Protein AF-A0A951RG67-F1 (afdb_monomer_lite)

Secondary structure (DSSP, 8-state):
-HHHHHHHHHHHHHHHHHHHHHTT---STTTTTT--HHHHHHHHHHHHHHHHHHHHHHHHHHHHHHHHHHHHHHH--S-HHHHHHIIIIIIIIIIIIIIITS-HHHHHHHHHHHHHHHHHHHHHHHHHHHHHHHHHHHHHHTTT-

pLDDT: mean 76.23, std 11.28, range [46.34, 87.19]

Radius of gyration: 22.21 Å; chains: 1; bounding box: 44×64×54 Å

Structure (mmCIF, N/CA/C/O backbone):
data_AF-A0A951RG67-F1
#
_entry.id   AF-A0A951RG67-F1
#
loop_
_atom_site.group_PDB
_atom_site.id
_atom_site.type_symbol
_atom_site.label_atom_id
_atom_site.label_alt_id
_atom_site.label_comp_id
_atom_site.label_asym_id
_atom_site.label_entity_id
_atom_site.label_seq_id
_atom_site.pdbx_PDB_ins_code
_atom_site.Cartn_x
_atom_site.Cartn_y
_atom_site.Cartn_z
_atom_site.occupancy
_atom_site.B_iso_or_equiv
_atom_site.auth_seq_id
_atom_site.auth_comp_id
_atom_site.auth_asym_id
_atom_site.auth_atom_id
_atom_site.pdbx_PDB_model_num
ATOM 1 N N . MET A 1 1 ? -7.544 20.342 6.193 1.00 46.34 1 MET A N 1
ATOM 2 C CA . MET A 1 1 ? -6.653 19.210 5.868 1.00 46.34 1 MET A CA 1
ATOM 3 C C . MET A 1 1 ? -7.084 17.886 6.503 1.00 46.34 1 MET A C 1
ATOM 5 O O . MET A 1 1 ? -7.408 16.991 5.743 1.00 46.34 1 MET A O 1
ATOM 9 N N . ILE A 1 2 ? -7.224 17.767 7.835 1.00 51.56 2 ILE A N 1
ATOM 10 C CA . ILE A 1 2 ? -7.587 16.498 8.533 1.00 51.56 2 ILE A CA 1
ATOM 11 C C . ILE A 1 2 ? -8.836 15.779 7.972 1.00 51.56 2 ILE A C 1
ATOM 13 O O . ILE A 1 2 ? -8.887 14.556 7.953 1.00 51.56 2 ILE A O 1
ATOM 17 N N . LYS A 1 3 ? -9.838 16.519 7.473 1.00 56.06 3 LYS A N 1
ATOM 18 C CA . LYS A 1 3 ? -11.100 15.932 6.988 1.00 56.06 3 LYS A CA 1
ATOM 19 C C . LYS A 1 3 ? -10.922 15.027 5.756 1.00 56.06 3 LYS A C 1
ATOM 21 O O . LYS A 1 3 ? -11.666 14.067 5.625 1.00 56.06 3 LYS A O 1
ATOM 26 N N . ASN A 1 4 ? -9.937 15.310 4.901 1.00 65.88 4 ASN A N 1
ATOM 27 C CA . ASN A 1 4 ? -9.726 14.559 3.658 1.00 65.88 4 ASN A CA 1
ATOM 28 C C . ASN A 1 4 ? -8.905 13.284 3.901 1.00 65.88 4 ASN A C 1
ATOM 30 O O . ASN A 1 4 ? -9.077 12.303 3.188 1.00 65.88 4 ASN A O 1
ATOM 34 N N . TRP A 1 5 ? -8.059 13.284 4.936 1.00 70.31 5 TRP A N 1
ATOM 35 C CA . TRP A 1 5 ? -7.192 12.153 5.267 1.00 70.31 5 TRP A CA 1
ATOM 36 C C . TRP A 1 5 ? -7.980 10.956 5.802 1.00 70.31 5 TRP A C 1
ATOM 38 O O . TRP A 1 5 ? -7.753 9.827 5.386 1.00 70.31 5 TRP A O 1
ATOM 48 N N . ASN A 1 6 ? -8.979 11.207 6.653 1.00 70.50 6 ASN A N 1
ATOM 49 C CA . ASN A 1 6 ? -9.855 10.143 7.147 1.00 70.50 6 ASN A CA 1
ATOM 50 C C . ASN A 1 6 ? -10.662 9.502 6.014 1.00 70.50 6 ASN A C 1
ATOM 52 O O . ASN A 1 6 ? -10.756 8.283 5.947 1.00 70.50 6 ASN A O 1
ATOM 56 N N . SER A 1 7 ? -11.222 10.319 5.113 1.00 73.06 7 SER A N 1
ATOM 57 C CA . SER A 1 7 ? -11.943 9.819 3.940 1.00 73.06 7 SER A CA 1
ATOM 58 C C . SER A 1 7 ? -11.035 8.981 3.041 1.00 73.06 7 SER A C 1
ATOM 60 O O . SER A 1 7 ? -11.449 7.919 2.594 1.00 73.06 7 SER A O 1
ATOM 62 N N . PHE A 1 8 ? -9.792 9.418 2.825 1.00 78.62 8 PHE A N 1
ATOM 63 C CA . PHE A 1 8 ? -8.803 8.669 2.053 1.00 78.62 8 PHE A CA 1
ATOM 64 C C . PHE A 1 8 ? -8.482 7.308 2.689 1.00 78.62 8 PHE A C 1
ATOM 66 O O . PHE A 1 8 ? -8.553 6.287 2.009 1.00 78.62 8 PHE A O 1
ATOM 73 N N . LEU A 1 9 ? -8.224 7.273 4.001 1.00 78.38 9 LEU A N 1
ATOM 74 C CA . LEU A 1 9 ? -7.962 6.027 4.726 1.00 78.38 9 LEU A CA 1
ATOM 75 C C . LEU A 1 9 ? -9.161 5.071 4.678 1.00 78.38 9 LEU A C 1
ATOM 77 O O . LEU A 1 9 ? -8.977 3.888 4.408 1.00 78.38 9 LEU A O 1
ATOM 81 N N . MET A 1 10 ? -10.387 5.574 4.848 1.00 78.62 10 MET A N 1
ATOM 82 C CA . MET A 1 10 ? -11.599 4.750 4.751 1.00 78.62 10 MET A CA 1
ATOM 83 C C . MET A 1 10 ? -11.778 4.149 3.355 1.00 78.62 10 MET A C 1
ATOM 85 O O . MET A 1 10 ? -12.011 2.950 3.239 1.00 78.6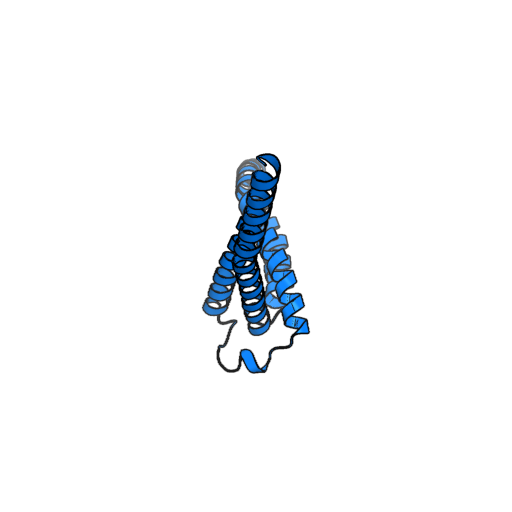2 10 MET A O 1
ATOM 89 N N . VAL A 1 11 ? -11.629 4.956 2.300 1.00 82.12 11 VAL A N 1
ATOM 90 C CA . VAL A 1 11 ? -11.730 4.474 0.913 1.00 82.12 11 VAL A CA 1
ATOM 91 C C . VAL A 1 11 ? -10.644 3.438 0.625 1.00 82.12 11 VAL A C 1
ATOM 93 O O . VAL A 1 11 ? -10.939 2.382 0.072 1.00 82.12 11 VAL A O 1
ATOM 96 N N . SER A 1 12 ? -9.408 3.685 1.063 1.00 80.19 12 SER A N 1
ATOM 97 C CA . SER A 1 12 ? -8.319 2.726 0.882 1.00 80.19 12 SER A CA 1
ATOM 98 C C . SER A 1 12 ? -8.538 1.408 1.626 1.00 80.19 12 SER A C 1
ATOM 100 O O . SER A 1 12 ? -8.300 0.352 1.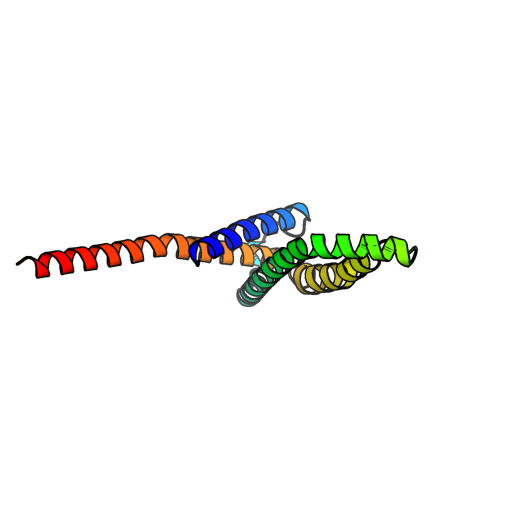052 1.00 80.19 12 SER A O 1
ATOM 102 N N . GLY A 1 13 ? -9.064 1.442 2.855 1.00 81.56 13 GLY A N 1
ATOM 103 C CA . GLY A 1 13 ? -9.380 0.237 3.623 1.00 81.56 13 GLY A CA 1
ATOM 104 C C . GLY A 1 13 ? -10.463 -0.610 2.956 1.00 81.56 13 GLY A C 1
ATOM 105 O O . GLY A 1 13 ? -10.352 -1.834 2.926 1.00 81.56 13 GLY A O 1
ATOM 106 N N . ILE A 1 14 ? -11.471 0.029 2.350 1.00 83.69 14 ILE A N 1
ATOM 107 C CA . ILE A 1 14 ? -12.498 -0.664 1.558 1.00 83.69 14 ILE A CA 1
ATOM 108 C C . ILE A 1 14 ? -11.863 -1.338 0.338 1.00 83.69 14 ILE A C 1
ATOM 110 O O . ILE A 1 14 ? -12.095 -2.522 0.111 1.00 83.69 14 ILE A O 1
ATOM 114 N N . ILE A 1 15 ? -11.030 -0.619 -0.419 1.00 85.12 15 ILE A N 1
ATOM 115 C CA . ILE A 1 15 ? -10.352 -1.168 -1.603 1.00 85.12 15 ILE A CA 1
ATOM 116 C C . ILE A 1 15 ? -9.479 -2.370 -1.218 1.00 85.12 15 ILE A C 1
ATOM 118 O O . ILE A 1 15 ? -9.569 -3.418 -1.849 1.00 85.12 15 ILE A O 1
ATOM 122 N N . ILE A 1 16 ? -8.686 -2.253 -0.151 1.00 84.56 16 ILE A N 1
ATOM 123 C CA . ILE A 1 16 ? -7.827 -3.340 0.337 1.00 84.56 16 ILE A CA 1
ATOM 124 C C . ILE A 1 16 ? -8.665 -4.536 0.805 1.00 84.56 16 ILE A C 1
ATOM 126 O O . ILE A 1 16 ? -8.315 -5.673 0.505 1.00 84.56 16 ILE A O 1
ATOM 130 N N . SER A 1 17 ? -9.804 -4.301 1.463 1.00 82.25 17 SER A N 1
ATOM 131 C CA . SER A 1 17 ? -10.729 -5.369 1.872 1.00 82.25 17 SER A CA 1
ATOM 132 C C . SER A 1 17 ? -11.340 -6.099 0.671 1.00 82.25 17 SER A C 1
ATOM 134 O O . SER A 1 17 ? -11.466 -7.322 0.691 1.00 82.25 17 SER A O 1
ATOM 136 N N . ILE A 1 18 ? -11.663 -5.375 -0.406 1.00 85.12 18 ILE A N 1
ATOM 137 C CA . ILE A 1 18 ? -12.134 -5.972 -1.663 1.00 85.12 18 ILE A CA 1
ATOM 138 C C . ILE A 1 18 ? -11.020 -6.813 -2.302 1.00 85.12 18 ILE A C 1
ATOM 140 O O . ILE A 1 18 ? -11.278 -7.932 -2.738 1.00 85.12 18 ILE A O 1
ATOM 144 N N . ILE A 1 19 ? -9.778 -6.318 -2.317 1.00 84.69 19 ILE A N 1
ATOM 145 C CA . ILE A 1 19 ? -8.618 -7.052 -2.853 1.00 84.69 19 ILE A CA 1
ATOM 146 C C . ILE A 1 19 ? -8.336 -8.315 -2.025 1.00 84.69 19 ILE A C 1
ATOM 148 O O . ILE A 1 19 ? -8.073 -9.376 -2.589 1.00 84.69 19 ILE A O 1
ATOM 152 N N . LEU A 1 20 ? -8.429 -8.241 -0.696 1.00 86.19 20 LEU A N 1
ATOM 153 C CA . LEU A 1 20 ? -8.310 -9.388 0.214 1.00 86.19 20 LEU A CA 1
ATOM 154 C C . LEU A 1 20 ? -9.332 -10.483 -0.088 1.00 86.19 20 LEU A C 1
ATOM 156 O O . LEU A 1 20 ? -8.982 -11.662 -0.104 1.00 86.19 20 LEU A O 1
ATOM 160 N N . PHE A 1 21 ? -10.576 -10.086 -0.345 1.00 81.88 21 PHE A N 1
ATOM 161 C CA . PHE A 1 21 ? -11.637 -11.014 -0.705 1.00 81.88 21 PHE A CA 1
ATOM 162 C C . PHE A 1 21 ? -11.415 -11.609 -2.104 1.00 81.88 21 PHE A C 1
ATOM 164 O O . PHE A 1 21 ? -11.426 -12.826 -2.265 1.00 81.88 21 PHE A O 1
ATOM 171 N N . ALA A 1 22 ? -11.125 -10.772 -3.106 1.00 85.12 22 ALA A N 1
ATOM 172 C CA . ALA A 1 22 ? -10.907 -11.209 -4.488 1.00 85.12 22 ALA A CA 1
ATOM 173 C C . ALA A 1 22 ? -9.670 -12.109 -4.659 1.00 85.12 22 ALA A C 1
ATOM 175 O O . ALA A 1 22 ? -9.658 -12.991 -5.511 1.00 85.12 22 ALA A O 1
ATOM 176 N N . SER A 1 23 ? -8.634 -11.906 -3.843 1.00 83.62 23 SER A N 1
ATOM 177 C CA . SER A 1 23 ? -7.420 -12.736 -3.833 1.00 83.62 23 SER A CA 1
ATOM 178 C C . SER A 1 23 ? -7.579 -14.063 -3.083 1.00 83.62 23 SER A C 1
ATOM 180 O O . SER A 1 23 ? -6.641 -14.857 -3.064 1.00 83.62 23 SER A O 1
ATOM 182 N N . GLY A 1 24 ? -8.725 -14.303 -2.432 1.00 80.19 24 GLY A N 1
ATOM 183 C CA . GLY A 1 24 ? -8.971 -15.500 -1.622 1.00 80.19 24 GLY A CA 1
ATOM 184 C C . GLY A 1 24 ? -8.156 -15.563 -0.326 1.00 80.19 24 GLY A C 1
ATOM 185 O O . GLY A 1 24 ? -8.174 -16.578 0.367 1.00 80.19 24 GLY A O 1
ATOM 186 N N . LYS A 1 25 ? -7.437 -14.488 0.022 1.00 82.19 25 LYS A N 1
ATOM 187 C CA . LYS A 1 25 ? -6.600 -14.429 1.225 1.00 82.19 25 LYS A CA 1
ATOM 188 C C . LYS A 1 25 ? -7.423 -14.302 2.508 1.00 82.19 25 LYS A C 1
ATOM 190 O O . LYS A 1 25 ? -6.946 -14.663 3.582 1.00 82.19 25 LYS A O 1
ATOM 195 N N . LEU A 1 26 ? -8.642 -13.782 2.396 1.00 80.94 26 LEU A N 1
ATOM 196 C CA . LEU A 1 26 ? -9.607 -13.716 3.483 1.00 80.94 26 LEU A CA 1
ATOM 197 C C . LEU A 1 26 ? -10.612 -14.866 3.359 1.00 80.94 26 LEU A C 1
ATOM 199 O O . LEU A 1 26 ? -11.395 -14.905 2.412 1.00 80.94 26 LEU A O 1
ATOM 203 N N . GLN A 1 27 ? -10.621 -15.762 4.342 1.00 77.38 27 GLN A N 1
ATOM 204 C CA . GLN A 1 27 ? -11.685 -16.746 4.528 1.00 77.38 27 GLN A CA 1
ATOM 205 C C . GLN A 1 27 ? -12.587 -16.242 5.653 1.00 77.38 27 GLN A C 1
ATOM 207 O O . GLN A 1 27 ? -12.113 -15.978 6.752 1.00 77.38 27 GLN A O 1
ATOM 212 N N . LEU A 1 28 ? -13.873 -16.031 5.358 1.00 68.75 28 LEU A N 1
ATOM 213 C CA . LEU A 1 28 ? -14.822 -15.433 6.308 1.00 68.75 28 LEU A CA 1
ATOM 214 C C . LEU A 1 28 ? -15.171 -16.378 7.469 1.00 68.75 28 LEU A C 1
ATOM 216 O O . LEU A 1 28 ? -15.535 -15.908 8.547 1.00 68.75 28 LEU A O 1
ATOM 220 N N . GLU A 1 29 ? -15.036 -17.691 7.273 1.00 69.50 29 GLU A N 1
ATOM 221 C CA . GLU A 1 29 ? -15.193 -18.682 8.339 1.00 69.50 29 GLU A CA 1
ATOM 222 C C . GLU A 1 29 ? -14.074 -18.541 9.377 1.00 69.50 29 GLU A C 1
ATOM 224 O O . GLU A 1 29 ? -12.892 -18.651 9.060 1.00 69.50 29 GLU A O 1
ATOM 229 N N . GLY A 1 30 ? -14.444 -18.261 10.630 1.00 65.31 30 GLY A N 1
ATOM 230 C CA . GLY A 1 30 ? -13.494 -18.135 11.741 1.00 65.31 30 GLY A CA 1
ATOM 231 C C . GLY A 1 30 ? -12.594 -16.893 11.694 1.00 65.31 30 GLY A C 1
ATOM 232 O O . GLY A 1 30 ? -11.675 -16.778 12.504 1.00 65.31 30 GLY A O 1
ATOM 233 N N . ALA A 1 31 ? -12.852 -15.933 10.793 1.00 65.12 31 ALA A N 1
ATOM 234 C CA . ALA A 1 31 ? -12.020 -14.734 10.629 1.00 65.12 31 ALA A CA 1
ATOM 235 C C . ALA A 1 31 ? -11.877 -13.901 11.915 1.00 65.12 31 ALA A C 1
ATOM 237 O O . ALA A 1 31 ? -10.868 -13.222 12.107 1.00 65.12 31 ALA A O 1
ATOM 238 N N . LEU A 1 32 ? -12.891 -13.955 12.785 1.00 66.69 32 LEU A N 1
ATOM 239 C CA . LEU A 1 32 ? -12.935 -13.224 14.050 1.00 66.69 32 LEU A CA 1
ATOM 240 C C . LEU A 1 32 ? -12.332 -13.997 15.233 1.00 66.69 32 LEU A C 1
ATOM 242 O O . LEU A 1 32 ? -11.931 -13.371 16.212 1.00 66.69 32 LEU A O 1
ATOM 246 N N . ASP A 1 33 ? -12.214 -15.322 15.130 1.00 65.62 33 ASP A N 1
ATOM 247 C CA . ASP A 1 33 ? -11.774 -16.183 16.237 1.00 65.62 33 ASP A CA 1
ATOM 248 C C . ASP A 1 33 ? -10.245 -16.235 16.377 1.00 65.62 33 ASP A C 1
ATOM 250 O O . ASP A 1 33 ? -9.723 -16.564 17.438 1.00 65.62 33 ASP A O 1
ATOM 254 N N . GLN A 1 34 ? -9.510 -15.869 15.323 1.00 64.44 34 GLN A N 1
ATOM 255 C CA . GLN A 1 34 ? -8.039 -15.860 15.294 1.00 64.44 34 GLN A CA 1
ATOM 256 C C . GLN A 1 34 ? -7.440 -14.445 15.370 1.00 64.44 34 GLN A C 1
ATOM 258 O O . GLN A 1 34 ? -6.332 -14.198 14.887 1.00 64.44 34 GLN A O 1
ATOM 263 N N . ILE A 1 35 ? -8.174 -13.481 15.931 1.00 67.19 35 ILE A N 1
ATOM 264 C CA . ILE A 1 35 ? -7.722 -12.088 15.979 1.00 67.19 35 ILE A CA 1
ATOM 265 C C . ILE A 1 35 ? -6.798 -11.861 17.178 1.00 67.19 35 ILE A C 1
ATOM 267 O O . ILE A 1 35 ? -7.247 -11.678 18.309 1.00 67.19 35 ILE A O 1
ATOM 271 N N . ASN A 1 36 ? -5.499 -11.752 16.899 1.00 76.44 36 ASN A N 1
ATOM 272 C CA . ASN A 1 36 ? -4.544 -11.126 17.808 1.00 76.44 36 ASN A CA 1
ATOM 273 C C . ASN A 1 36 ? -4.590 -9.601 17.652 1.00 76.44 36 ASN A C 1
ATOM 275 O O . ASN A 1 36 ? -4.348 -9.049 16.573 1.00 76.44 36 ASN A O 1
ATOM 279 N N . LEU A 1 37 ? -4.888 -8.908 18.752 1.00 71.88 37 LEU A N 1
ATOM 280 C CA . LEU A 1 37 ? -4.975 -7.445 18.803 1.00 71.88 37 LEU A CA 1
ATOM 281 C C . LEU A 1 37 ? -3.635 -6.766 18.482 1.00 71.88 37 LEU A C 1
ATOM 283 O O . LEU A 1 37 ? -3.620 -5.763 17.773 1.00 71.88 37 LEU A O 1
ATOM 287 N N . GLU A 1 38 ? -2.522 -7.326 18.960 1.00 78.62 38 GLU A N 1
ATOM 288 C CA . GLU A 1 38 ? -1.174 -6.791 18.729 1.00 78.62 38 GLU A CA 1
ATOM 289 C C . GLU A 1 38 ? -0.797 -6.826 17.240 1.00 78.62 38 GLU A C 1
ATOM 291 O O . GLU A 1 38 ? -0.507 -5.782 16.647 1.00 78.62 38 GLU A O 1
ATOM 296 N N . ASP A 1 39 ? -0.932 -7.993 16.604 1.00 77.25 39 ASP A N 1
ATOM 297 C CA . ASP A 1 39 ? -0.674 -8.174 15.171 1.00 77.25 39 ASP A CA 1
ATOM 298 C C . ASP A 1 39 ? -1.578 -7.282 14.311 1.00 77.25 39 ASP A C 1
ATOM 300 O O . ASP A 1 39 ? -1.140 -6.705 13.315 1.00 77.25 39 ASP A O 1
ATOM 304 N N . SER A 1 40 ? -2.836 -7.105 14.721 1.00 78.00 40 SER A N 1
ATOM 305 C CA . SER A 1 40 ? -3.809 -6.269 14.008 1.00 78.00 40 SER A CA 1
ATOM 306 C C . SER A 1 40 ? -3.453 -4.778 14.050 1.00 78.00 40 SER A C 1
ATOM 308 O O . SER A 1 40 ? -3.671 -4.062 13.071 1.00 78.00 40 SER A O 1
ATOM 310 N N . ILE A 1 41 ? -2.878 -4.289 15.155 1.00 78.94 41 ILE A N 1
ATOM 311 C CA . ILE A 1 41 ? -2.424 -2.894 15.274 1.00 78.94 41 ILE A CA 1
ATOM 312 C C . ILE A 1 41 ? -1.193 -2.657 14.395 1.00 78.94 41 ILE A C 1
ATOM 314 O O . ILE A 1 41 ? -1.130 -1.654 13.677 1.00 78.94 41 ILE A O 1
ATOM 318 N N . ILE A 1 42 ? -0.237 -3.589 14.406 1.00 83.56 42 ILE A N 1
ATOM 319 C CA . ILE A 1 42 ? 0.952 -3.520 13.547 1.00 83.56 42 ILE A CA 1
ATOM 320 C C . ILE A 1 42 ? 0.530 -3.559 12.073 1.00 83.56 42 ILE A C 1
ATOM 322 O O . ILE A 1 42 ? 0.965 -2.716 11.281 1.00 83.56 42 ILE A O 1
ATOM 326 N N . ALA A 1 43 ? -0.385 -4.465 11.719 1.00 81.44 43 ALA A N 1
ATOM 327 C CA . ALA A 1 43 ? -0.948 -4.559 10.380 1.00 81.44 43 ALA A CA 1
ATOM 328 C C . ALA A 1 43 ? -1.666 -3.265 9.968 1.00 81.44 43 ALA A C 1
ATOM 330 O O . ALA A 1 43 ? -1.507 -2.820 8.830 1.00 81.44 43 ALA A O 1
ATOM 331 N N . ALA A 1 44 ? -2.390 -2.601 10.875 1.00 80.19 44 ALA A N 1
ATOM 332 C CA . ALA A 1 44 ? -3.030 -1.311 10.601 1.00 80.19 44 ALA A CA 1
ATOM 333 C C . ALA A 1 44 ? -2.009 -0.215 10.288 1.00 80.19 44 ALA A C 1
ATOM 335 O O . ALA A 1 44 ? -2.187 0.542 9.330 1.00 80.19 44 ALA A O 1
ATOM 336 N N . LEU A 1 45 ? -0.909 -0.159 11.038 1.00 83.38 45 LEU A N 1
ATOM 337 C CA . LEU A 1 45 ? 0.144 0.829 10.820 1.00 83.38 45 LEU A CA 1
ATOM 338 C C . LEU A 1 45 ? 0.866 0.600 9.485 1.00 83.38 45 LEU A C 1
ATOM 340 O O . LEU A 1 45 ? 1.061 1.543 8.714 1.00 83.38 45 LEU A O 1
ATOM 344 N N . LYS A 1 46 ? 1.193 -0.661 9.170 1.00 84.19 46 LYS A N 1
ATOM 345 C CA . LYS A 1 46 ? 1.764 -1.027 7.868 1.00 84.19 46 LYS A CA 1
ATOM 346 C C . LYS A 1 46 ? 0.801 -0.758 6.717 1.00 84.19 46 LYS A C 1
ATOM 348 O O . LYS A 1 46 ? 1.241 -0.306 5.666 1.00 84.19 46 LYS A O 1
ATOM 353 N N . THR A 1 47 ? -0.498 -0.969 6.927 1.00 83.25 47 THR A N 1
ATOM 354 C CA . THR A 1 47 ? -1.533 -0.673 5.929 1.00 83.25 47 THR A CA 1
ATOM 355 C C . THR A 1 47 ? -1.525 0.810 5.580 1.00 83.25 47 THR A C 1
ATOM 357 O O . THR A 1 47 ? -1.445 1.134 4.405 1.00 83.25 47 THR A O 1
ATOM 360 N N . ILE A 1 48 ? -1.482 1.717 6.567 1.00 83.56 48 ILE A N 1
ATOM 361 C CA . ILE A 1 48 ? -1.362 3.167 6.309 1.00 83.56 48 ILE A CA 1
ATOM 362 C C . ILE A 1 48 ? -0.108 3.483 5.479 1.00 83.56 48 ILE A C 1
ATOM 364 O O . ILE A 1 48 ? -0.184 4.230 4.502 1.00 83.56 48 ILE A O 1
ATOM 368 N N . LEU A 1 49 ? 1.042 2.924 5.870 1.00 85.44 49 LEU A N 1
ATOM 369 C CA . LEU A 1 49 ? 2.321 3.114 5.178 1.00 85.44 49 LEU A CA 1
ATOM 370 C C . LEU A 1 49 ? 2.250 2.661 3.719 1.00 85.44 49 LEU A C 1
ATOM 372 O O . LEU A 1 49 ? 2.672 3.394 2.826 1.00 85.44 49 LEU A O 1
ATOM 376 N N . VAL A 1 50 ? 1.661 1.493 3.477 1.00 86.56 50 VAL A N 1
ATOM 377 C CA . VAL A 1 50 ? 1.448 0.940 2.140 1.00 86.56 50 VAL A CA 1
ATOM 378 C C . VAL A 1 50 ? 0.496 1.795 1.324 1.00 86.56 50 VAL A C 1
ATOM 380 O O . VAL A 1 50 ? 0.788 2.065 0.164 1.00 86.56 50 VAL A O 1
ATOM 383 N N . THR A 1 51 ? -0.587 2.305 1.907 1.00 84.44 51 THR A N 1
ATOM 384 C CA . THR A 1 51 ? -1.500 3.195 1.184 1.00 84.44 51 THR A CA 1
ATOM 385 C C . THR A 1 51 ? -0.808 4.484 0.738 1.00 84.44 51 THR A C 1
ATOM 387 O O . THR A 1 51 ? -0.991 4.932 -0.395 1.00 84.44 51 THR A O 1
ATOM 390 N N . ILE A 1 52 ? 0.006 5.084 1.614 1.00 85.94 52 ILE A N 1
ATOM 391 C CA . ILE A 1 52 ? 0.770 6.294 1.286 1.00 85.94 52 ILE A CA 1
ATOM 392 C C . ILE A 1 52 ? 1.802 5.975 0.204 1.00 85.94 52 ILE A C 1
ATOM 394 O O . ILE A 1 52 ? 1.838 6.664 -0.815 1.00 85.94 52 ILE A O 1
ATOM 398 N N . ALA A 1 53 ? 2.590 4.913 0.384 1.00 85.44 53 ALA A N 1
ATOM 399 C CA . ALA A 1 53 ? 3.581 4.483 -0.595 1.00 85.44 53 ALA A CA 1
ATOM 400 C C . ALA A 1 53 ? 2.935 4.236 -1.964 1.00 85.44 53 ALA A C 1
ATOM 402 O O . ALA A 1 53 ? 3.396 4.791 -2.952 1.00 85.44 53 ALA A O 1
ATOM 403 N N . ALA A 1 54 ? 1.810 3.516 -2.017 1.00 83.56 54 ALA A N 1
ATOM 404 C CA . ALA A 1 54 ? 1.088 3.235 -3.256 1.00 83.56 54 ALA A CA 1
ATOM 405 C C . ALA A 1 54 ? 0.624 4.520 -3.950 1.00 83.56 54 ALA A C 1
ATOM 407 O O . ALA A 1 54 ? 0.787 4.659 -5.161 1.00 83.56 54 ALA A O 1
ATOM 408 N N . SER A 1 55 ? 0.108 5.493 -3.192 1.00 84.56 55 SER A N 1
ATOM 409 C CA . SER A 1 55 ? -0.295 6.786 -3.758 1.00 84.56 55 SER A CA 1
ATOM 410 C C . SER A 1 55 ? 0.880 7.558 -4.372 1.00 84.56 55 SER A C 1
ATOM 412 O O . SER A 1 55 ? 0.744 8.123 -5.458 1.00 84.56 55 SER A O 1
ATOM 414 N N . VAL A 1 56 ? 2.052 7.525 -3.728 1.00 87.00 56 VAL A N 1
ATOM 415 C CA . VAL A 1 56 ? 3.277 8.156 -4.235 1.00 87.00 56 VAL A CA 1
ATOM 416 C C . VAL A 1 56 ? 3.805 7.406 -5.458 1.00 87.00 56 VAL A C 1
ATOM 418 O O . VAL A 1 56 ? 4.155 8.039 -6.450 1.00 87.00 56 VAL A O 1
ATOM 421 N N . THR A 1 57 ? 3.812 6.071 -5.432 1.00 84.38 57 THR A N 1
ATOM 422 C CA . THR A 1 57 ? 4.251 5.239 -6.559 1.00 84.38 57 THR A CA 1
ATOM 423 C C . THR A 1 57 ? 3.387 5.468 -7.796 1.00 84.38 57 THR A C 1
ATOM 425 O O . THR A 1 57 ? 3.935 5.639 -8.878 1.00 84.38 57 THR A O 1
ATOM 428 N N . ILE A 1 58 ? 2.059 5.542 -7.655 1.00 84.75 58 ILE A N 1
ATOM 429 C CA . ILE A 1 58 ? 1.154 5.839 -8.780 1.00 84.75 58 ILE A CA 1
ATOM 430 C C . ILE A 1 58 ? 1.468 7.214 -9.380 1.00 84.75 58 ILE A C 1
ATOM 432 O O . ILE A 1 58 ? 1.531 7.352 -10.600 1.00 84.75 58 ILE A O 1
ATOM 436 N N . PHE A 1 59 ? 1.702 8.226 -8.540 1.00 83.38 59 PHE A N 1
ATOM 437 C CA . PHE A 1 59 ? 2.052 9.565 -9.017 1.00 83.38 59 PHE A CA 1
ATOM 438 C C . PHE A 1 59 ? 3.402 9.583 -9.750 1.00 83.38 59 PHE A C 1
ATOM 440 O O . PHE A 1 59 ? 3.523 10.168 -10.826 1.00 83.38 59 PHE A O 1
ATOM 447 N N . LEU A 1 60 ? 4.409 8.903 -9.197 1.00 86.00 60 LEU A N 1
ATOM 448 C CA . LEU A 1 60 ? 5.738 8.806 -9.797 1.00 86.00 60 LEU A CA 1
ATOM 449 C C . LEU A 1 60 ? 5.759 7.947 -11.063 1.00 86.00 60 LEU A C 1
ATOM 451 O O . LEU A 1 60 ? 6.605 8.189 -11.920 1.00 86.00 60 LEU A O 1
ATOM 455 N N . MET A 1 61 ? 4.833 6.997 -11.226 1.00 84.38 61 MET A N 1
ATOM 456 C CA . MET A 1 61 ? 4.828 6.103 -12.386 1.00 84.38 61 MET A CA 1
ATOM 457 C C . MET A 1 61 ? 4.689 6.830 -13.717 1.00 84.38 61 MET A C 1
ATOM 459 O O . MET A 1 61 ? 5.282 6.405 -14.701 1.00 84.38 61 MET A O 1
ATOM 463 N N . ILE A 1 62 ? 3.973 7.954 -13.752 1.00 83.56 62 ILE A N 1
ATOM 464 C CA . ILE A 1 62 ? 3.849 8.769 -14.968 1.00 83.56 62 ILE A CA 1
ATOM 465 C C . ILE A 1 62 ? 5.219 9.323 -15.382 1.00 83.56 62 ILE A C 1
ATOM 467 O O . ILE A 1 62 ? 5.577 9.290 -16.557 1.00 83.56 62 ILE A O 1
ATOM 471 N N . ILE A 1 63 ? 6.000 9.803 -14.411 1.00 85.38 63 ILE A N 1
ATOM 472 C CA . ILE A 1 63 ? 7.345 10.346 -14.638 1.00 85.38 63 ILE A CA 1
ATOM 473 C C . ILE A 1 63 ? 8.309 9.217 -15.005 1.00 85.38 63 ILE A C 1
ATOM 475 O O . ILE A 1 63 ? 9.081 9.354 -15.950 1.00 85.38 63 ILE A O 1
ATOM 479 N N . VAL A 1 64 ? 8.235 8.093 -14.286 1.00 85.81 64 VAL A N 1
ATOM 480 C CA . VAL A 1 64 ? 9.051 6.903 -14.547 1.00 85.81 64 VAL A CA 1
ATOM 481 C C . VAL A 1 64 ? 8.830 6.409 -15.969 1.00 85.81 64 VAL A C 1
ATOM 483 O O . VAL A 1 64 ? 9.808 6.279 -16.688 1.00 85.81 64 VAL A O 1
ATOM 486 N N . LEU A 1 65 ? 7.581 6.236 -16.411 1.00 85.81 65 LEU A N 1
ATOM 487 C CA . LEU A 1 65 ? 7.258 5.803 -17.775 1.00 85.81 65 LEU A CA 1
ATOM 488 C C . LEU A 1 65 ? 7.808 6.759 -18.839 1.00 85.81 65 LEU A C 1
ATOM 490 O O . LEU A 1 65 ? 8.327 6.312 -19.857 1.00 85.81 65 LEU A O 1
ATOM 494 N N . LEU A 1 66 ? 7.742 8.071 -18.600 1.00 84.88 66 LEU A N 1
ATOM 495 C CA . LEU A 1 66 ? 8.305 9.080 -19.504 1.00 84.88 66 LEU A CA 1
ATOM 496 C C . LEU A 1 66 ? 9.824 8.931 -19.664 1.00 84.88 66 LEU A C 1
ATOM 498 O O . LEU A 1 66 ? 10.336 8.965 -20.783 1.00 84.88 66 LEU A O 1
ATOM 502 N N . ILE A 1 67 ? 10.540 8.738 -18.555 1.00 85.94 67 ILE A N 1
ATOM 503 C CA . ILE A 1 67 ? 11.989 8.498 -18.568 1.00 85.94 67 ILE A CA 1
ATOM 504 C C . ILE A 1 67 ? 12.292 7.138 -19.208 1.00 85.94 67 ILE A C 1
ATOM 506 O O . ILE A 1 67 ? 13.228 7.023 -19.995 1.00 85.94 67 ILE A O 1
ATOM 510 N N . ASP A 1 68 ? 11.485 6.122 -18.917 1.00 85.38 68 ASP A N 1
ATOM 511 C CA . ASP A 1 68 ? 11.687 4.763 -19.409 1.00 85.38 68 ASP A CA 1
ATOM 512 C C . ASP A 1 68 ? 11.539 4.683 -20.932 1.00 85.38 68 ASP A C 1
ATOM 514 O O . ASP A 1 68 ? 12.330 4.009 -21.583 1.00 85.38 68 ASP A O 1
ATOM 518 N N . VAL A 1 69 ? 10.610 5.442 -21.529 1.00 83.94 69 VAL A N 1
ATOM 519 C CA . VAL A 1 69 ? 10.492 5.576 -22.993 1.00 83.94 69 VAL A CA 1
ATOM 520 C C . VAL A 1 69 ? 11.764 6.183 -23.596 1.00 83.94 69 VAL A C 1
ATOM 522 O O . VAL A 1 69 ? 12.280 5.665 -24.585 1.00 83.94 69 VAL A O 1
ATOM 525 N N . LEU A 1 70 ? 12.313 7.243 -22.991 1.00 83.94 70 LEU A N 1
ATOM 526 C CA . LEU A 1 70 ? 13.552 7.874 -23.467 1.00 83.94 70 LEU A CA 1
ATOM 527 C C . LEU A 1 70 ? 14.749 6.919 -23.381 1.00 83.94 70 LEU A C 1
ATOM 529 O O . LEU A 1 70 ? 15.543 6.818 -24.317 1.00 83.94 70 LEU A O 1
ATOM 533 N N . ILE A 1 71 ? 14.864 6.192 -22.271 1.00 83.44 71 ILE A N 1
ATOM 534 C CA . ILE A 1 71 ? 15.942 5.229 -22.035 1.00 83.44 71 ILE A CA 1
ATOM 535 C C . ILE A 1 71 ? 15.799 4.009 -22.939 1.00 83.44 71 ILE A C 1
ATOM 537 O O . ILE A 1 71 ? 16.799 3.545 -23.476 1.00 83.44 71 ILE A O 1
ATOM 541 N N . THR A 1 72 ? 14.581 3.529 -23.177 1.00 83.88 72 THR A N 1
ATOM 542 C CA . THR A 1 72 ? 14.311 2.420 -24.102 1.00 83.88 72 THR A CA 1
ATOM 543 C C . THR A 1 72 ? 14.788 2.762 -25.517 1.00 83.88 72 THR A C 1
ATOM 545 O O . THR A 1 72 ? 15.426 1.936 -26.171 1.00 83.88 72 THR A O 1
ATOM 548 N N . ILE A 1 73 ? 14.575 4.005 -25.971 1.00 82.00 73 ILE A N 1
ATOM 549 C CA . ILE A 1 73 ? 15.068 4.491 -27.273 1.00 82.00 73 ILE A CA 1
ATOM 550 C C . ILE A 1 73 ? 16.607 4.553 -27.307 1.00 82.00 73 ILE A C 1
ATOM 552 O O . ILE A 1 73 ? 17.212 4.202 -28.320 1.00 82.00 73 ILE A O 1
ATOM 556 N N . LEU A 1 74 ? 17.247 4.971 -26.210 1.00 79.12 74 LEU A N 1
ATOM 557 C CA . LEU A 1 74 ? 18.706 5.116 -26.108 1.00 79.12 74 LEU A CA 1
ATOM 558 C C . LEU A 1 74 ? 19.452 3.780 -25.955 1.00 79.12 74 LEU A C 1
ATOM 560 O O . LEU A 1 74 ? 20.484 3.578 -26.589 1.00 79.12 74 LEU A O 1
ATOM 564 N N . LEU A 1 75 ? 18.948 2.879 -25.110 1.00 79.19 75 LEU A N 1
ATOM 565 C CA . LEU A 1 75 ? 19.609 1.630 -24.711 1.00 79.19 75 LEU A CA 1
ATOM 566 C C . LEU A 1 75 ? 19.088 0.388 -25.442 1.00 79.19 75 LEU A C 1
ATOM 568 O O . LEU A 1 75 ? 19.656 -0.686 -25.254 1.00 79.19 75 LEU A O 1
ATOM 572 N N . ARG A 1 76 ? 18.033 0.507 -26.265 1.00 76.88 76 ARG A N 1
ATOM 573 C CA . ARG A 1 76 ? 17.353 -0.626 -26.931 1.00 76.88 76 ARG A CA 1
ATOM 574 C C . ARG A 1 76 ? 17.000 -1.769 -25.967 1.00 76.88 76 ARG A C 1
ATOM 576 O O . ARG A 1 76 ? 17.033 -2.937 -26.342 1.00 76.88 76 ARG A O 1
ATOM 583 N N . SER A 1 77 ? 16.689 -1.423 -24.723 1.00 74.62 77 SER A N 1
ATOM 584 C CA . SER A 1 77 ? 16.288 -2.357 -23.674 1.00 74.62 77 SER A CA 1
ATOM 585 C C . SER A 1 77 ? 14.854 -2.055 -23.274 1.00 74.62 77 SER A C 1
ATOM 587 O O . SER A 1 77 ? 14.499 -0.886 -23.135 1.00 74.62 77 SER A O 1
ATOM 589 N N . GLU A 1 78 ? 14.033 -3.088 -23.113 1.00 73.50 78 GLU A N 1
ATOM 590 C CA . GLU A 1 78 ? 12.616 -2.941 -22.794 1.00 73.50 78 GLU A CA 1
ATOM 591 C C . GLU A 1 78 ? 12.423 -2.544 -21.324 1.00 73.50 78 GLU A C 1
ATOM 593 O O . GLU A 1 78 ? 12.675 -3.330 -20.410 1.00 73.50 78 GLU A O 1
ATOM 598 N N . PHE A 1 79 ? 11.953 -1.314 -21.111 1.00 71.38 79 PHE A N 1
ATOM 599 C CA . PHE A 1 79 ? 11.427 -0.809 -19.838 1.00 71.38 79 PHE A CA 1
ATOM 600 C C . PHE A 1 79 ? 12.303 -1.069 -18.586 1.00 71.38 79 PHE A C 1
ATOM 602 O O . PHE A 1 79 ? 11.827 -1.619 -17.581 1.00 71.38 79 PHE A O 1
ATOM 609 N N . PRO A 1 80 ? 13.601 -0.709 -18.612 1.00 77.19 80 PRO A N 1
ATOM 610 C CA . PRO A 1 80 ? 14.538 -1.031 -17.537 1.00 77.19 80 PRO A CA 1
ATOM 611 C C . PRO A 1 80 ? 14.174 -0.398 -16.187 1.00 77.19 80 PRO A C 1
ATOM 613 O O . PRO A 1 80 ? 14.353 -1.035 -15.147 1.00 77.19 80 PRO A O 1
ATOM 616 N N . ILE A 1 81 ? 13.652 0.833 -16.166 1.00 81.38 81 ILE A N 1
ATOM 617 C CA . ILE A 1 81 ? 13.272 1.487 -14.907 1.00 81.38 81 ILE A CA 1
ATOM 618 C C . ILE A 1 81 ? 11.973 0.886 -14.377 1.00 81.38 81 ILE A C 1
ATOM 620 O O . ILE A 1 81 ? 11.869 0.636 -13.176 1.00 81.38 81 ILE A O 1
ATOM 624 N N . THR A 1 82 ? 10.994 0.607 -15.239 1.00 83.06 82 THR A N 1
ATOM 625 C CA . THR A 1 82 ? 9.739 -0.013 -14.794 1.00 83.06 82 THR A CA 1
ATOM 626 C C . THR A 1 82 ? 9.987 -1.388 -14.174 1.00 83.06 82 THR A C 1
ATOM 628 O O . THR A 1 82 ? 9.415 -1.684 -13.124 1.00 83.06 82 THR A O 1
ATOM 631 N N . ASN A 1 83 ? 10.892 -2.190 -14.746 1.00 83.06 83 ASN A N 1
ATOM 632 C CA . ASN A 1 83 ? 11.285 -3.480 -14.173 1.00 83.06 83 ASN A CA 1
ATOM 633 C C . ASN A 1 83 ? 11.931 -3.336 -12.787 1.00 83.06 83 ASN A C 1
ATOM 635 O O . ASN A 1 83 ? 11.545 -4.044 -11.858 1.00 83.06 83 ASN A O 1
ATOM 639 N N . LEU A 1 84 ? 12.836 -2.367 -12.606 1.00 84.12 84 LEU A N 1
ATOM 640 C CA . LEU A 1 84 ? 13.423 -2.074 -11.293 1.00 84.12 84 LEU A CA 1
ATOM 641 C C . LEU A 1 84 ? 12.364 -1.666 -10.265 1.00 84.12 84 LEU A C 1
ATOM 643 O O . LEU A 1 84 ? 12.384 -2.128 -9.123 1.00 84.12 84 LEU A O 1
ATOM 647 N N . VAL A 1 85 ? 11.419 -0.809 -10.655 1.00 84.81 85 VAL A N 1
ATOM 648 C CA . VAL A 1 85 ? 10.346 -0.395 -9.748 1.00 84.81 85 VAL A CA 1
ATOM 649 C C . VAL A 1 85 ? 9.437 -1.579 -9.415 1.00 84.81 85 VAL A C 1
ATOM 651 O O . VAL A 1 85 ? 9.059 -1.749 -8.258 1.00 84.81 85 VAL A O 1
ATOM 654 N N . PHE A 1 86 ? 9.122 -2.440 -10.378 1.00 83.69 86 PHE A N 1
ATOM 655 C CA . PHE A 1 86 ? 8.353 -3.654 -10.117 1.00 83.69 86 PHE A CA 1
ATOM 656 C C . PHE A 1 86 ? 9.067 -4.584 -9.121 1.00 83.69 86 PHE A C 1
ATOM 658 O O . PHE A 1 86 ? 8.461 -5.052 -8.158 1.00 83.69 86 PHE A O 1
ATOM 665 N N . GLU A 1 87 ? 10.366 -4.807 -9.287 1.00 84.81 87 GLU A N 1
ATOM 666 C CA . GLU A 1 87 ? 11.119 -5.713 -8.425 1.00 84.81 87 GLU A CA 1
ATOM 667 C C . GLU A 1 87 ? 11.256 -5.183 -6.990 1.00 84.81 87 GLU A C 1
ATOM 669 O O . GLU A 1 87 ? 10.888 -5.857 -6.024 1.00 84.81 87 GLU A O 1
ATOM 674 N N . TYR A 1 88 ? 11.709 -3.942 -6.824 1.00 85.25 88 TYR A N 1
ATOM 675 C CA . TYR A 1 88 ? 11.973 -3.401 -5.491 1.00 85.25 88 TYR A CA 1
ATOM 676 C C . TYR A 1 88 ? 10.718 -2.873 -4.794 1.00 85.25 88 TYR A C 1
ATOM 678 O O . TYR A 1 88 ? 10.545 -3.058 -3.589 1.00 85.25 88 TYR A O 1
ATOM 686 N N . VAL A 1 89 ? 9.813 -2.222 -5.526 1.00 84.00 89 VAL A N 1
ATOM 687 C CA . VAL A 1 89 ? 8.633 -1.598 -4.916 1.00 84.00 89 VAL A CA 1
ATOM 688 C C . VAL A 1 89 ? 7.474 -2.587 -4.842 1.00 84.00 89 VAL A C 1
ATOM 690 O O . VAL A 1 89 ? 6.854 -2.725 -3.788 1.00 84.00 89 VAL A O 1
ATOM 693 N N . TYR A 1 90 ? 7.180 -3.321 -5.917 1.00 83.88 90 TYR A N 1
ATOM 694 C CA . TYR A 1 90 ? 6.060 -4.263 -5.893 1.00 83.88 90 TYR A CA 1
ATOM 695 C C . TYR A 1 90 ? 6.408 -5.587 -5.207 1.00 83.88 90 TYR A C 1
ATOM 697 O O . TYR A 1 90 ? 5.739 -5.953 -4.238 1.00 83.88 90 TYR A O 1
ATOM 705 N N . LEU A 1 91 ? 7.451 -6.296 -5.649 1.00 86.88 91 LEU A N 1
ATOM 706 C CA . LEU A 1 91 ? 7.755 -7.623 -5.101 1.00 86.88 91 LEU A CA 1
ATOM 707 C C . LEU A 1 91 ? 8.313 -7.562 -3.676 1.00 86.88 91 LEU A C 1
ATOM 709 O O . LEU A 1 91 ? 7.811 -8.268 -2.803 1.00 86.88 91 LEU A O 1
ATOM 713 N N . GLN A 1 92 ? 9.317 -6.726 -3.408 1.00 86.56 92 GLN A N 1
ATOM 714 C CA . GLN A 1 92 ? 9.936 -6.704 -2.077 1.00 86.56 92 GLN A CA 1
ATOM 715 C C . GLN A 1 92 ? 9.080 -5.962 -1.041 1.00 86.56 92 GLN A C 1
ATOM 717 O O . GLN A 1 92 ? 8.835 -6.490 0.046 1.00 86.56 92 GLN A O 1
ATOM 722 N N . PHE A 1 93 ? 8.593 -4.758 -1.364 1.00 85.81 93 PHE A N 1
ATOM 723 C CA . PHE A 1 93 ? 7.873 -3.929 -0.394 1.00 85.81 93 PHE A CA 1
ATOM 724 C C . PHE A 1 93 ? 6.380 -4.279 -0.286 1.00 85.81 93 PHE A C 1
ATOM 726 O O . PHE A 1 93 ? 5.918 -4.670 0.788 1.00 85.81 93 PHE A O 1
ATOM 733 N N . PHE A 1 94 ? 5.606 -4.172 -1.373 1.00 85.25 94 PHE A N 1
ATOM 734 C CA . PHE A 1 94 ? 4.157 -4.412 -1.303 1.00 85.25 94 PHE A CA 1
ATOM 735 C C . PHE A 1 94 ? 3.808 -5.884 -1.072 1.00 85.25 94 PHE A C 1
ATOM 737 O O . PHE A 1 94 ? 2.969 -6.188 -0.221 1.00 85.25 94 PHE A O 1
ATOM 744 N N . ARG A 1 95 ? 4.450 -6.800 -1.800 1.00 83.81 95 ARG A N 1
ATOM 745 C CA . ARG A 1 95 ? 4.174 -8.232 -1.685 1.00 83.81 95 ARG A CA 1
ATOM 746 C C . ARG A 1 95 ? 4.906 -8.860 -0.501 1.00 83.81 95 ARG A C 1
ATOM 748 O O . ARG A 1 95 ? 4.246 -9.341 0.408 1.00 83.81 95 ARG A O 1
ATOM 755 N N . GLY A 1 96 ? 6.235 -8.810 -0.463 1.00 84.88 96 GLY A N 1
ATOM 756 C CA . GLY A 1 96 ? 7.019 -9.488 0.573 1.00 84.88 96 GLY A CA 1
ATOM 757 C C . GLY A 1 96 ? 6.810 -8.916 1.979 1.00 84.88 96 GLY A C 1
ATOM 758 O O . GLY A 1 96 ? 6.418 -9.630 2.900 1.00 84.88 96 GLY A O 1
ATOM 759 N N . TRP A 1 97 ? 7.059 -7.618 2.161 1.00 87.19 97 TRP A N 1
ATOM 760 C CA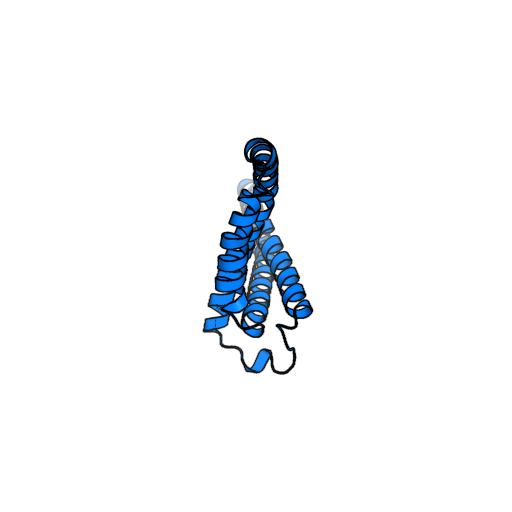 . TRP A 1 97 ? 7.091 -7.001 3.494 1.00 87.19 97 TRP A CA 1
ATOM 761 C C . TRP A 1 97 ? 5.710 -6.730 4.114 1.00 87.19 97 TRP A C 1
ATOM 763 O O . TRP A 1 97 ? 5.577 -6.700 5.348 1.00 87.19 97 TRP A O 1
ATOM 773 N N . TYR A 1 98 ? 4.695 -6.508 3.276 1.00 86.50 98 TYR A N 1
ATOM 774 C CA . TYR A 1 98 ? 3.335 -6.205 3.720 1.00 86.50 98 TYR A CA 1
ATOM 775 C C . TYR A 1 98 ? 2.361 -7.353 3.497 1.00 86.50 98 TYR A C 1
ATOM 777 O O . TYR A 1 98 ? 1.782 -7.838 4.467 1.00 86.50 98 TYR A O 1
ATOM 785 N N . TRP A 1 99 ? 2.158 -7.768 2.243 1.00 85.75 99 TRP A N 1
ATOM 786 C CA . TRP A 1 99 ? 1.137 -8.756 1.928 1.00 85.75 99 TRP A CA 1
ATOM 787 C C . TRP A 1 99 ? 1.497 -10.101 2.553 1.00 85.75 99 TRP A C 1
ATOM 789 O O . TRP A 1 99 ? 0.817 -10.539 3.472 1.00 85.75 99 TRP A O 1
ATOM 799 N N . ASP A 1 100 ? 2.568 -10.749 2.118 1.00 85.50 100 ASP A N 1
ATOM 800 C CA . ASP A 1 100 ? 2.928 -12.110 2.526 1.00 85.50 100 ASP A CA 1
ATOM 801 C C . ASP A 1 100 ? 3.328 -12.200 4.006 1.00 85.50 100 ASP A C 1
ATOM 803 O O . ASP A 1 100 ? 3.096 -13.222 4.646 1.00 85.50 100 ASP A O 1
ATOM 807 N N . ALA A 1 101 ? 3.831 -11.108 4.584 1.00 84.75 101 ALA A N 1
ATOM 808 C CA . ALA A 1 101 ? 4.174 -11.040 6.000 1.00 84.75 101 ALA A CA 1
ATOM 809 C C . ALA A 1 101 ? 2.961 -11.111 6.948 1.00 84.75 101 ALA A C 1
ATOM 811 O O . ALA A 1 101 ? 3.156 -11.314 8.148 1.00 84.75 101 ALA A O 1
ATOM 812 N N . HIS A 1 102 ? 1.733 -10.863 6.472 1.00 83.75 102 HIS A N 1
ATOM 813 C CA . HIS A 1 102 ? 0.537 -10.743 7.315 1.00 83.75 102 HIS A CA 1
ATOM 814 C C . HIS A 1 102 ? -0.601 -11.653 6.831 1.00 83.75 102 HIS A C 1
ATOM 816 O O . HIS A 1 102 ? -0.844 -11.825 5.632 1.00 83.75 102 HIS A O 1
ATOM 822 N N . SER A 1 103 ? -1.329 -12.239 7.785 1.00 83.38 103 SER A N 1
ATOM 823 C CA . SER A 1 103 ? -2.495 -13.084 7.500 1.00 83.38 103 SER A CA 1
ATOM 824 C C . SER A 1 103 ? -3.652 -12.249 6.939 1.00 83.38 103 SER A C 1
ATOM 826 O O . SER A 1 103 ? -3.797 -11.076 7.282 1.00 83.38 103 SER A O 1
ATOM 828 N N . GLY A 1 104 ? -4.524 -12.836 6.113 1.00 80.56 104 GLY A N 1
ATOM 829 C CA . GLY A 1 104 ? -5.693 -12.112 5.592 1.00 80.56 104 GLY A CA 1
ATOM 830 C C . GLY A 1 104 ? -6.580 -11.527 6.693 1.00 80.56 104 GLY A C 1
ATOM 831 O O . GLY A 1 104 ? -7.014 -10.382 6.586 1.00 80.56 104 GLY A O 1
ATOM 832 N N . ASN A 1 105 ? -6.760 -12.269 7.790 1.00 82.25 105 ASN A N 1
ATOM 833 C CA . ASN A 1 105 ? -7.570 -11.856 8.938 1.00 82.25 105 ASN A CA 1
ATOM 834 C C . ASN A 1 105 ? -6.979 -10.632 9.658 1.00 82.25 105 ASN A C 1
ATOM 836 O O . ASN A 1 105 ? -7.718 -9.710 9.998 1.00 82.25 105 ASN A O 1
ATOM 840 N N . SER A 1 106 ? -5.652 -10.570 9.835 1.00 81.94 106 SER A N 1
ATOM 841 C CA . SER A 1 106 ? -4.992 -9.407 10.457 1.00 81.94 106 SER A CA 1
ATOM 842 C C . SER A 1 106 ? -5.102 -8.145 9.598 1.00 81.94 106 SER A C 1
ATOM 844 O O . SER A 1 106 ? -5.384 -7.068 10.124 1.00 81.94 106 SER A O 1
ATOM 846 N N . ILE A 1 107 ? -4.966 -8.266 8.272 1.00 83.62 107 ILE A N 1
ATOM 847 C CA . ILE A 1 107 ? -5.130 -7.133 7.347 1.00 83.62 107 ILE A CA 1
ATOM 848 C C . ILE A 1 107 ? -6.603 -6.689 7.293 1.00 83.62 107 ILE A C 1
ATOM 850 O O . ILE A 1 107 ? -6.900 -5.493 7.261 1.00 83.62 107 ILE A O 1
ATOM 854 N N . PHE A 1 108 ? -7.545 -7.632 7.337 1.00 84.25 108 PHE A N 1
ATOM 855 C CA . PHE A 1 108 ? -8.972 -7.324 7.400 1.00 84.25 108 PHE A CA 1
ATOM 856 C C . PHE A 1 108 ? -9.341 -6.596 8.698 1.00 84.25 108 PHE A C 1
ATOM 858 O O . PHE A 1 108 ? -9.998 -5.553 8.661 1.00 84.25 108 PHE A O 1
ATOM 865 N N . MET A 1 109 ? -8.846 -7.070 9.844 1.00 82.62 109 MET A N 1
ATOM 866 C CA . MET A 1 109 ? -9.075 -6.408 11.126 1.00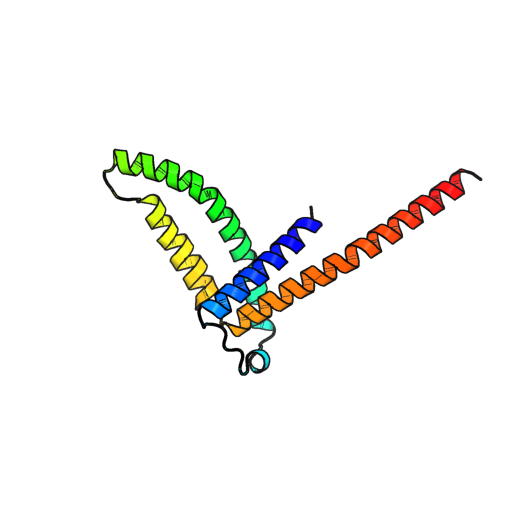 82.62 109 MET A CA 1
ATOM 867 C C . MET A 1 109 ? -8.423 -5.021 11.178 1.00 82.62 109 MET A C 1
ATOM 869 O O . MET A 1 109 ? -9.034 -4.061 11.647 1.00 82.62 109 MET A O 1
ATOM 873 N N . ALA A 1 110 ? -7.228 -4.874 10.609 1.00 82.75 110 ALA A N 1
ATOM 874 C CA . ALA A 1 110 ? -6.596 -3.578 10.393 1.00 82.75 110 ALA A CA 1
ATOM 875 C C . ALA A 1 110 ? -7.490 -2.616 9.589 1.00 82.75 110 ALA A C 1
ATOM 877 O O . ALA A 1 110 ? -7.640 -1.452 9.969 1.00 82.75 110 ALA A O 1
ATOM 878 N N . CYS A 1 111 ? -8.138 -3.091 8.521 1.00 84.38 111 CYS A N 1
ATOM 879 C CA . CYS A 1 111 ? -9.085 -2.287 7.746 1.00 84.38 111 CYS A CA 1
ATOM 880 C C . CYS A 1 111 ? -10.305 -1.866 8.584 1.00 84.38 111 CYS A C 1
ATOM 882 O O . CYS A 1 111 ? -10.709 -0.703 8.519 1.00 84.38 111 CYS A O 1
ATOM 884 N N . ILE A 1 112 ? -10.849 -2.760 9.419 1.00 84.12 112 ILE A N 1
ATOM 885 C CA . ILE A 1 112 ? -11.949 -2.443 10.349 1.00 84.12 112 ILE A CA 1
ATOM 886 C C . ILE A 1 112 ? -11.521 -1.374 11.361 1.00 84.12 112 ILE A C 1
ATOM 888 O O . ILE A 1 112 ? -12.251 -0.405 11.577 1.00 84.12 112 ILE A O 1
ATOM 892 N N . ILE A 1 113 ? -10.330 -1.504 11.952 1.00 82.94 113 ILE A N 1
ATOM 893 C CA . ILE A 1 113 ? -9.785 -0.533 12.913 1.00 82.94 113 ILE A CA 1
ATOM 894 C C . ILE A 1 113 ? -9.637 0.843 12.253 1.00 82.94 113 ILE A C 1
ATOM 896 O O . ILE A 1 113 ? -10.101 1.848 12.798 1.00 82.94 113 ILE A O 1
ATOM 900 N N . LEU A 1 114 ? -9.045 0.900 11.056 1.00 82.12 114 LEU A N 1
ATOM 901 C CA . LEU A 1 114 ? -8.879 2.147 10.303 1.00 82.12 114 LEU A CA 1
ATOM 902 C C . LEU A 1 114 ? -10.228 2.782 9.946 1.00 82.12 114 LEU A C 1
ATOM 904 O O . LEU A 1 114 ? -10.395 4.000 10.069 1.00 82.12 114 LEU A O 1
ATOM 908 N N . PHE A 1 115 ? -11.211 1.966 9.566 1.00 81.12 115 PHE A N 1
ATOM 909 C CA . PHE A 1 115 ? -12.567 2.423 9.288 1.00 81.12 115 PHE A CA 1
ATOM 910 C C . PHE A 1 115 ? -13.255 2.977 10.547 1.00 81.12 115 PHE A C 1
ATOM 912 O O . PHE A 1 115 ? -13.840 4.063 10.507 1.00 81.12 115 PHE A O 1
ATOM 919 N N . GLY A 1 116 ? -13.120 2.293 11.687 1.00 80.75 116 GLY A N 1
ATOM 920 C CA . GLY A 1 116 ? -13.640 2.733 12.983 1.00 80.75 116 GLY A CA 1
ATOM 921 C C . GLY A 1 116 ? -13.042 4.067 13.439 1.00 80.75 116 GLY A C 1
ATOM 922 O O . GLY A 1 116 ? -13.779 4.989 13.795 1.00 80.75 116 GLY A O 1
ATOM 923 N N . ILE A 1 117 ? -11.717 4.224 13.346 1.00 80.19 117 ILE A N 1
ATOM 924 C CA . ILE A 1 117 ? -11.024 5.490 13.649 1.00 80.19 117 ILE A CA 1
ATOM 925 C C . ILE A 1 117 ? -11.519 6.613 12.723 1.00 80.19 117 ILE A C 1
ATOM 927 O O . ILE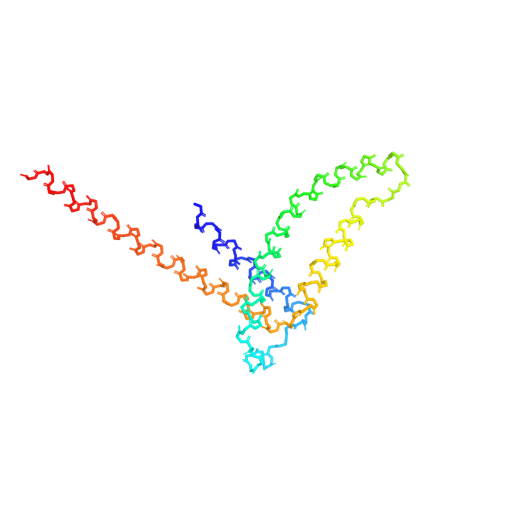 A 1 117 ? -11.788 7.732 13.180 1.00 80.19 117 ILE A O 1
ATOM 931 N N . GLY A 1 118 ? -11.690 6.315 11.431 1.00 73.50 118 GLY A N 1
ATOM 932 C CA . GLY A 1 118 ? -12.233 7.244 10.442 1.00 73.50 118 GLY A CA 1
ATOM 933 C C . GLY A 1 118 ? -13.637 7.739 10.801 1.00 73.50 118 GLY A C 1
ATOM 934 O O . GLY A 1 118 ? -13.873 8.953 10.817 1.00 73.50 118 GLY A O 1
ATOM 935 N N . LEU A 1 119 ? -14.540 6.821 11.171 1.00 77.56 119 LEU A N 1
ATOM 936 C CA . LEU A 1 119 ? -15.897 7.139 11.628 1.00 77.56 119 LEU A CA 1
ATOM 937 C C . LEU A 1 119 ? -15.882 8.009 12.888 1.00 77.56 119 LEU A C 1
ATOM 939 O O . LEU A 1 119 ? -16.497 9.076 12.901 1.00 77.56 119 LEU A O 1
ATOM 943 N N . ILE A 1 120 ? -15.149 7.602 13.927 1.00 77.88 120 ILE A N 1
ATOM 944 C CA . ILE A 1 120 ? -15.061 8.341 15.196 1.00 77.88 120 ILE A CA 1
ATOM 945 C C . ILE A 1 120 ? -14.598 9.782 14.944 1.00 77.88 120 ILE A C 1
ATOM 947 O O . ILE A 1 120 ? -15.191 10.744 15.440 1.00 77.88 120 ILE A O 1
ATOM 951 N N . SER A 1 121 ? -13.576 9.958 14.108 1.00 70.00 121 SER A N 1
ATOM 952 C CA . SER A 1 121 ? -13.046 11.277 13.762 1.00 70.00 121 SER A CA 1
ATOM 953 C C . SER A 1 121 ? -14.053 12.135 12.975 1.00 70.00 121 SER A C 1
ATOM 955 O O . SER A 1 121 ? -14.172 13.345 13.209 1.00 70.00 121 SER A O 1
ATOM 957 N N . LEU A 1 122 ? -14.843 11.516 12.090 1.00 71.12 122 LEU A N 1
ATOM 958 C CA . LEU A 1 122 ? -15.939 12.163 11.361 1.00 71.12 122 LEU A CA 1
ATOM 959 C C . LEU A 1 122 ? -17.078 12.621 12.282 1.00 71.12 122 LEU A C 1
ATOM 961 O O . LEU A 1 122 ? -17.560 13.741 12.106 1.00 71.12 122 LEU A O 1
ATOM 965 N N . TYR A 1 123 ? -17.459 11.822 13.282 1.00 69.69 123 TYR A N 1
ATOM 966 C CA . TYR A 1 123 ? -18.530 12.145 14.234 1.00 69.69 123 TYR A CA 1
ATOM 967 C C . TYR A 1 123 ? -18.109 13.157 15.319 1.00 69.69 123 TYR A C 1
ATOM 969 O O . TYR A 1 123 ? -18.908 14.008 15.718 1.00 69.69 123 TYR A O 1
ATOM 977 N N . ILE A 1 124 ? -16.844 13.158 15.756 1.00 64.69 124 ILE A N 1
ATOM 978 C CA . ILE A 1 124 ? -16.335 14.114 16.763 1.00 64.69 124 ILE A CA 1
ATOM 979 C C . ILE A 1 124 ? -16.130 15.525 16.174 1.00 64.69 124 ILE A C 1
ATOM 981 O O . ILE A 1 124 ? -16.327 16.542 16.853 1.00 64.69 124 ILE A O 1
ATOM 985 N N . SER A 1 125 ? -15.760 15.620 14.893 1.00 57.81 125 SER A N 1
ATOM 986 C CA . SER A 1 125 ? -15.501 16.886 14.189 1.00 57.81 125 SER A CA 1
ATOM 987 C C . SER A 1 125 ? -16.669 17.904 14.214 1.00 57.81 125 SER A C 1
ATOM 989 O O . SER A 1 125 ? -16.431 19.073 14.556 1.00 57.81 125 SER A O 1
ATOM 991 N N . PRO A 1 126 ? -17.938 17.535 13.931 1.00 57.66 126 PRO A N 1
ATOM 992 C CA . PRO A 1 126 ? -19.071 18.457 14.031 1.00 57.66 126 PRO A CA 1
ATOM 993 C C . PRO A 1 126 ? -19.376 18.876 15.476 1.00 57.66 126 PRO A C 1
ATOM 995 O O . PRO A 1 126 ? -19.753 20.029 15.699 1.00 57.66 126 PRO A O 1
ATOM 998 N N . PHE A 1 127 ? -19.141 18.010 16.467 1.00 56.62 127 PHE A N 1
ATOM 999 C CA . PHE A 1 127 ? -19.366 18.327 17.883 1.00 56.62 127 PHE A CA 1
ATOM 1000 C C . PHE A 1 127 ? -18.404 19.415 18.390 1.00 56.62 127 PHE A C 1
ATOM 1002 O O . PHE A 1 127 ? -18.821 20.377 19.044 1.00 56.62 127 PHE A O 1
ATOM 1009 N N . ARG A 1 128 ? -17.118 19.344 18.007 1.00 54.31 128 ARG A N 1
ATOM 1010 C CA . ARG A 1 128 ? -16.127 20.400 18.301 1.00 54.31 128 ARG A CA 1
ATOM 1011 C C . ARG A 1 128 ? -16.449 21.724 17.602 1.00 54.31 128 ARG A C 1
ATOM 1013 O O . ARG A 1 128 ? -16.269 22.786 18.200 1.00 54.31 128 ARG A O 1
ATOM 1020 N N . ARG A 1 129 ? -16.935 21.688 16.355 1.00 53.56 129 ARG A N 1
ATOM 1021 C CA . ARG A 1 129 ? -17.301 22.905 15.604 1.00 53.56 129 ARG A CA 1
ATOM 1022 C C . ARG A 1 129 ? -18.543 23.594 16.170 1.00 53.56 129 ARG A C 1
ATOM 1024 O O . ARG A 1 129 ? -18.536 24.818 16.277 1.00 53.56 129 ARG A O 1
ATOM 1031 N N . ARG A 1 130 ? -19.566 22.838 16.591 1.00 53.91 130 ARG A N 1
ATOM 1032 C CA . ARG A 1 130 ? -20.765 23.397 17.247 1.00 53.91 130 ARG A CA 1
ATOM 1033 C C . ARG A 1 130 ? -20.427 24.068 18.580 1.00 53.91 130 ARG A C 1
ATOM 1035 O O . ARG A 1 130 ? -20.866 25.193 18.800 1.00 53.91 130 ARG A O 1
ATOM 1042 N N . LYS A 1 131 ? -19.572 23.452 19.410 1.00 53.16 131 LYS A N 1
ATOM 1043 C CA . LYS A 1 131 ? -19.091 24.074 20.659 1.00 53.16 131 LYS A CA 1
ATOM 1044 C C . LYS A 1 131 ? -18.327 25.379 20.410 1.00 53.16 131 LYS A C 1
ATOM 1046 O O . LYS A 1 131 ? -18.589 26.363 21.091 1.00 53.16 131 LYS A O 1
ATOM 1051 N N . LYS A 1 132 ? -17.442 25.430 19.404 1.00 51.59 132 LYS A N 1
ATOM 1052 C CA . LYS A 1 132 ? -16.747 26.679 19.040 1.00 51.59 132 LYS A CA 1
ATOM 1053 C C . LYS A 1 132 ? -17.732 27.769 18.607 1.00 51.59 132 LYS A C 1
ATOM 1055 O O . LYS A 1 132 ? -17.654 28.872 19.131 1.00 51.59 132 LYS A O 1
ATOM 1060 N N . LYS A 1 133 ? -18.691 27.461 17.723 1.00 53.19 133 LYS A N 1
ATOM 1061 C CA . LYS A 1 133 ? -19.690 28.438 17.243 1.00 53.19 133 LYS A CA 1
ATOM 1062 C C . LYS A 1 133 ? -20.532 29.031 18.385 1.00 53.19 133 LYS A C 1
ATOM 1064 O O . LYS A 1 133 ? -20.753 30.237 18.401 1.00 53.19 133 LYS A O 1
ATOM 1069 N N . PHE A 1 134 ? -20.918 28.213 19.367 1.00 55.12 134 PHE A N 1
ATOM 1070 C CA . PHE A 1 134 ? -21.647 28.666 20.560 1.00 55.12 134 PHE A CA 1
ATOM 1071 C C . PHE A 1 134 ? -20.843 29.647 21.428 1.00 55.12 134 PHE A C 1
ATOM 1073 O O . PHE A 1 134 ? -21.392 30.629 21.922 1.00 55.12 134 PHE A O 1
ATOM 1080 N N . ILE A 1 135 ? -19.536 29.420 21.591 1.00 57.72 135 ILE A N 1
ATOM 1081 C CA . ILE A 1 135 ? -18.671 30.298 22.397 1.00 57.72 135 ILE A CA 1
ATOM 1082 C C . ILE A 1 135 ? -18.515 31.676 21.737 1.00 57.72 135 ILE A C 1
ATOM 1084 O O . ILE A 1 135 ? -18.573 32.691 22.430 1.00 57.72 135 ILE A O 1
ATOM 1088 N N . TYR A 1 136 ? -18.367 31.733 20.409 1.00 52.22 136 TYR A N 1
ATOM 1089 C CA . TYR A 1 136 ? -18.267 33.009 19.690 1.00 52.22 136 TYR A CA 1
ATOM 1090 C C . TYR A 1 136 ? -19.565 33.822 19.758 1.00 52.22 136 TYR A C 1
ATOM 1092 O O . TYR A 1 136 ? -19.503 35.029 19.976 1.00 52.22 136 TYR A O 1
ATOM 1100 N N . HIS A 1 137 ? -20.729 33.172 19.657 1.00 55.31 137 HIS A N 1
ATOM 1101 C CA . HIS A 1 137 ? -22.018 33.863 19.765 1.00 55.31 137 HIS A CA 1
ATOM 1102 C C . HIS A 1 137 ? -22.232 34.457 21.164 1.00 55.31 137 HIS A C 1
ATOM 1104 O O . HIS A 1 137 ? -22.570 35.630 21.299 1.00 55.31 137 HIS A O 1
ATOM 1110 N N . LYS A 1 138 ? -21.913 33.685 22.211 1.00 55.31 138 LYS A N 1
ATOM 1111 C CA . LYS A 1 138 ? -22.036 34.129 23.606 1.00 55.31 138 LYS A CA 1
ATOM 1112 C C . LYS A 1 138 ? -21.058 35.257 23.964 1.00 55.31 138 LYS A C 1
ATOM 1114 O O . LYS A 1 138 ? -21.368 36.112 24.787 1.00 55.31 138 LYS A O 1
ATOM 1119 N N . LYS A 1 139 ? -19.866 35.276 23.354 1.00 57.12 139 LYS A N 1
ATOM 1120 C CA . LYS A 1 139 ? -18.894 36.368 23.527 1.00 57.12 139 LYS A CA 1
ATOM 1121 C C . LYS A 1 139 ? -19.320 37.635 22.774 1.00 57.12 139 LYS A C 1
ATOM 1123 O O . LYS A 1 139 ? -19.112 38.725 23.287 1.00 57.12 139 LYS A O 1
ATOM 1128 N N . SER A 1 140 ? -19.947 37.490 21.604 1.00 54.78 140 SER A N 1
ATOM 1129 C CA . SER A 1 140 ? -20.493 38.609 20.826 1.00 54.78 140 SER A CA 1
ATOM 1130 C C . SER A 1 140 ? -21.684 39.292 21.502 1.00 54.78 140 SER A C 1
ATOM 1132 O O . SER A 1 140 ? -21.837 40.497 21.338 1.00 54.78 140 SER A O 1
ATOM 1134 N N . GLU A 1 141 ? -22.526 38.560 22.234 1.00 56.88 141 GLU A N 1
ATOM 1135 C CA . GLU A 1 141 ? -23.634 39.158 22.999 1.00 56.88 141 GLU A CA 1
ATOM 1136 C C . GLU A 1 141 ? -23.134 39.938 24.219 1.00 56.88 141 GLU A C 1
ATOM 1138 O O . GLU A 1 141 ? -23.631 41.022 24.499 1.00 56.88 141 GLU A O 1
ATOM 1143 N N . LYS A 1 142 ? -22.087 39.452 24.897 1.00 54.84 142 LYS A N 1
ATOM 1144 C CA . LYS A 1 142 ? -21.468 40.156 26.035 1.00 54.84 142 LYS A CA 1
ATOM 1145 C C . LYS A 1 142 ? -20.735 41.454 25.678 1.00 54.84 142 LYS A C 1
ATOM 1147 O O . LYS A 1 142 ? -20.404 42.199 26.582 1.00 54.84 142 LYS A O 1
ATOM 1152 N N . LEU A 1 143 ? -20.421 41.680 24.404 1.00 56.28 143 LEU A N 1
ATOM 1153 C CA . LEU A 1 143 ? -19.755 42.895 23.913 1.00 56.28 143 LEU A CA 1
ATOM 1154 C C . LEU A 1 143 ? -20.748 43.962 23.421 1.00 56.28 143 LEU A C 1
ATOM 1156 O O . LEU A 1 143 ? -20.321 45.044 23.034 1.00 56.28 143 LEU A O 1
ATOM 1160 N N . LYS A 1 144 ? -22.049 43.640 23.381 1.00 51.12 144 LYS A N 1
ATOM 1161 C CA . LYS A 1 144 ? -23.124 44.546 22.945 1.00 51.12 144 LYS A CA 1
ATOM 1162 C C . LYS A 1 144 ? -23.993 45.083 24.092 1.00 51.12 144 LYS A C 1
ATOM 116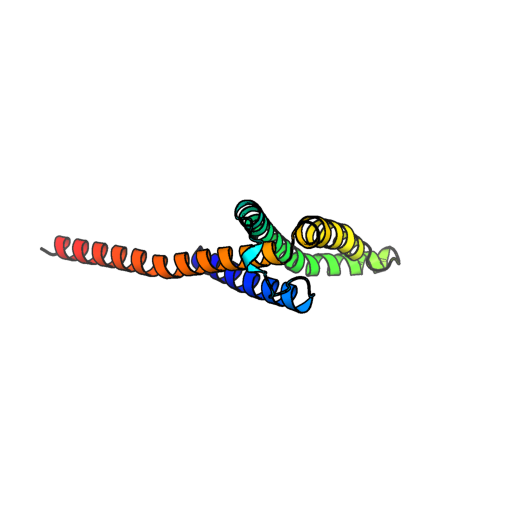4 O O . LYS A 1 144 ? -24.794 45.973 23.829 1.00 51.12 144 LYS A O 1
ATOM 1169 N N . ASN A 1 145 ? -23.827 44.558 25.306 1.00 47.31 145 ASN A N 1
ATOM 1170 C CA . ASN A 1 145 ? -24.365 45.116 26.553 1.00 47.31 145 ASN A CA 1
ATOM 1171 C C . ASN A 1 145 ? -23.238 45.798 27.322 1.00 47.31 145 ASN A C 1
ATOM 1173 O O . ASN A 1 145 ? -23.545 46.766 28.045 1.00 47.31 145 ASN A O 1
#

Sequence (145 aa):
MIKNWNSFLMVSGIIISIILFASGKLQLEGALDQINLEDSIIAALKTILVTIAASVTIFLMIIVLLIDVLITILLRSEFPITNLVFEYVYLQFFRGWYWDAHSGNSIFMACIILFGIGLISLYISPFRRRKKKFIYHKKSEKLKN

Foldseek 3Di:
DVLVVLVLLLVLLVVVLVVLVVVVLDDPVCLPVPDDPVLLVVLLVLSSVLSVLVVVCVVCVVVLVVVQVVVCVVVVDHRPSVVVCCVCVVVVRVPNVRNVVHGSSSNNSSSVVSNVVSVVCVVVVVVVVVVVVVVVVVVVVVVVD